Protein AF-A0A521MUV3-F1 (afdb_monomer)

Foldseek 3Di:
DDDPPPCVVVVVVVVVPPPDPVNVPPPPVVVVVVVVVVVVVVVVVVVVVVVVVVVVVVVVVVVVVVVVVVVVCVVVVVVVVVVVVPPDDDDDDD

pLDDT: mean 72.48, std 15.71, range [45.44, 98.31]

Solvent-accessible surface area (backbone atoms only — not comparable to full-atom values): 5827 Å² total; per-residue (Å²): 138,88,79,86,78,75,64,60,71,61,52,56,65,62,70,72,65,71,73,55,73,72,76,77,44,64,51,75,67,46,48,52,52,52,51,50,51,50,51,52,51,51,52,51,51,52,50,50,51,54,49,52,49,62,55,48,60,62,47,55,60,49,53,53,52,50,49,52,52,49,51,51,49,55,63,58,53,64,56,61,60,61,65,68,71,71,81,68,86,85,83,85,86,133

Structure (mmCIF, N/CA/C/O backbone):
data_AF-A0A521MUV3-F1
#
_entry.id   AF-A0A521MUV3-F1
#
loop_
_atom_site.group_PDB
_atom_site.id
_atom_site.type_symbol
_atom_site.label_atom_id
_atom_site.label_alt_id
_atom_site.label_comp_id
_atom_site.label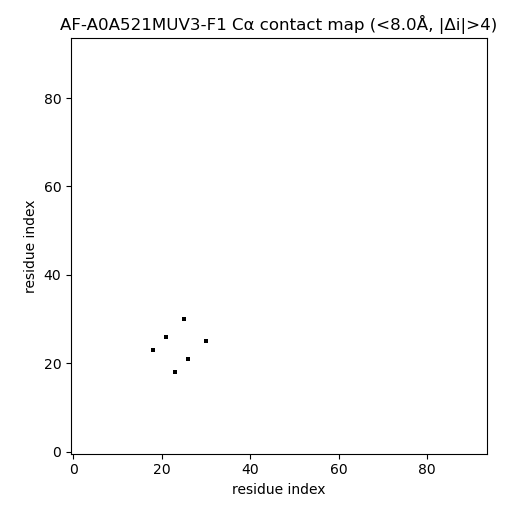_asym_id
_atom_site.label_entity_id
_atom_site.label_seq_id
_atom_site.pdbx_PDB_ins_code
_atom_site.Cartn_x
_atom_site.Cartn_y
_atom_site.Cartn_z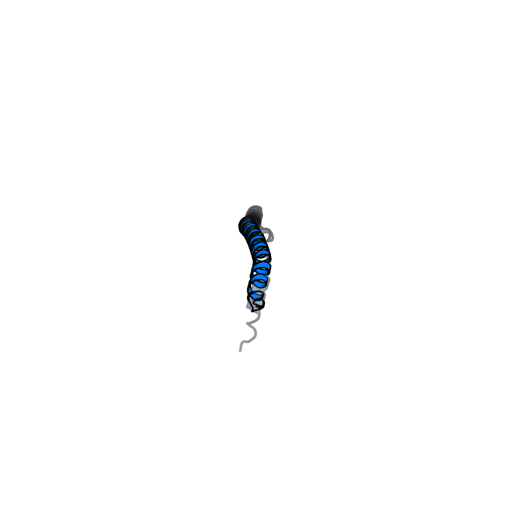
_atom_site.occupancy
_atom_site.B_iso_or_equiv
_atom_site.auth_seq_id
_atom_site.auth_comp_id
_atom_site.auth_asym_id
_atom_site.auth_atom_id
_atom_site.pdbx_PDB_model_num
ATOM 1 N N . MET A 1 1 ? 43.177 -42.517 -19.130 1.00 45.44 1 MET A N 1
ATOM 2 C CA . MET A 1 1 ? 42.704 -42.253 -17.754 1.00 45.44 1 MET A CA 1
ATOM 3 C C . MET A 1 1 ? 43.269 -40.895 -17.336 1.00 45.44 1 MET A C 1
ATOM 5 O O . MET A 1 1 ? 44.231 -40.831 -16.597 1.00 45.44 1 MET A O 1
ATOM 9 N N . SER A 1 2 ? 42.936 -39.786 -18.000 1.00 55.72 2 SER A N 1
ATOM 10 C CA . SER A 1 2 ? 41.612 -39.173 -18.236 1.00 55.72 2 SER A CA 1
ATOM 11 C C . SER A 1 2 ? 40.984 -38.616 -16.955 1.00 55.72 2 SER A C 1
ATOM 13 O O . SER A 1 2 ? 39.891 -39.017 -16.587 1.00 55.72 2 SER A O 1
ATOM 15 N N . ILE A 1 3 ? 41.691 -37.710 -16.272 1.00 58.16 3 ILE A N 1
ATOM 16 C CA . ILE A 1 3 ? 41.139 -36.914 -15.156 1.00 58.16 3 ILE A CA 1
ATOM 17 C C . ILE A 1 3 ? 41.413 -35.405 -15.281 1.00 58.16 3 ILE A C 1
ATOM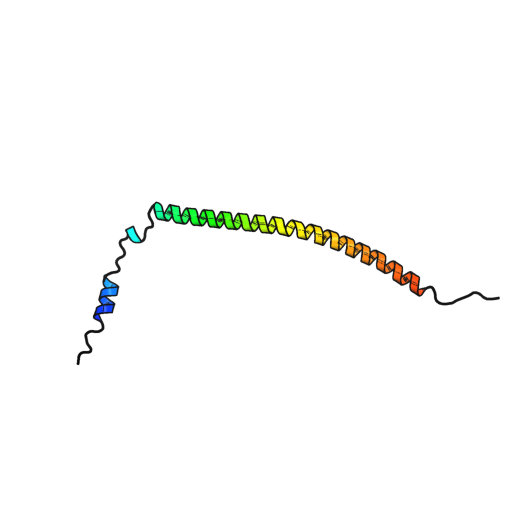 19 O O . ILE A 1 3 ? 41.107 -34.653 -14.367 1.00 58.16 3 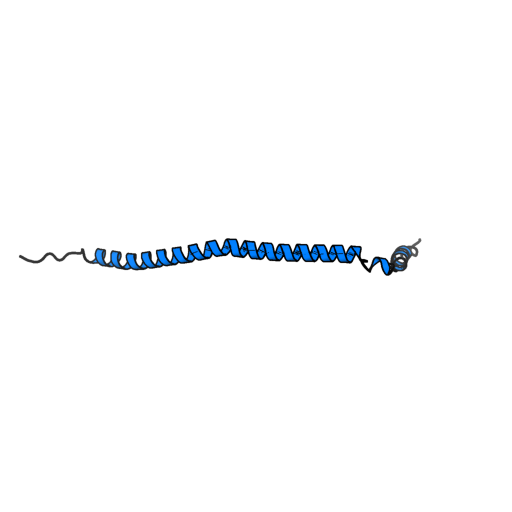ILE A O 1
ATOM 23 N N . LEU A 1 4 ? 41.914 -34.921 -16.424 1.00 53.44 4 LEU A N 1
ATOM 24 C CA . LEU A 1 4 ? 42.242 -33.496 -16.607 1.00 53.44 4 LEU A CA 1
ATOM 25 C C . LEU A 1 4 ? 41.197 -32.679 -17.393 1.00 53.44 4 LEU A C 1
ATOM 27 O O . LEU A 1 4 ? 41.478 -31.559 -17.797 1.00 53.44 4 LEU A O 1
ATOM 31 N N . SER A 1 5 ? 39.989 -33.214 -17.610 1.00 55.97 5 SER A N 1
ATOM 32 C CA . SER A 1 5 ? 38.954 -32.591 -18.462 1.00 55.97 5 SER A CA 1
ATOM 33 C C . SER A 1 5 ? 37.709 -32.106 -17.699 1.00 55.97 5 SER A C 1
ATOM 35 O O . SER A 1 5 ? 36.651 -31.941 -18.299 1.00 55.97 5 SER A O 1
ATOM 37 N N . ALA A 1 6 ? 37.802 -31.891 -16.382 1.00 55.94 6 ALA A N 1
ATOM 38 C CA . ALA A 1 6 ? 36.650 -31.501 -15.553 1.00 55.94 6 ALA A CA 1
ATOM 39 C C . ALA A 1 6 ? 36.638 -30.024 -15.110 1.00 55.94 6 ALA A C 1
ATOM 41 O O . ALA A 1 6 ? 35.669 -29.590 -14.499 1.00 55.94 6 ALA A O 1
ATOM 42 N N . ILE A 1 7 ? 37.677 -29.237 -15.419 1.00 56.41 7 ILE A N 1
ATOM 43 C CA . ILE A 1 7 ? 37.770 -27.821 -14.995 1.00 56.41 7 ILE A CA 1
ATOM 44 C C . ILE A 1 7 ? 37.234 -26.862 -16.079 1.00 56.41 7 ILE A C 1
ATOM 46 O O . ILE A 1 7 ? 36.819 -25.746 -15.782 1.00 56.41 7 ILE A O 1
ATOM 50 N N . ALA A 1 8 ? 37.142 -27.321 -17.331 1.00 55.94 8 ALA A N 1
ATOM 51 C CA . ALA A 1 8 ? 36.650 -26.525 -18.455 1.00 55.94 8 ALA A CA 1
ATOM 52 C C . ALA A 1 8 ? 35.187 -26.026 -18.336 1.00 55.94 8 ALA A C 1
ATOM 54 O O . ALA A 1 8 ? 34.954 -24.871 -18.689 1.00 55.94 8 ALA A O 1
ATOM 55 N N . PRO A 1 9 ? 34.196 -26.793 -17.823 1.00 56.47 9 PRO A N 1
ATOM 56 C CA . PRO A 1 9 ? 32.816 -26.306 -17.804 1.00 56.47 9 PRO A CA 1
ATOM 57 C C . PRO A 1 9 ? 32.582 -25.224 -16.741 1.00 56.47 9 PRO A C 1
ATOM 59 O O . PRO A 1 9 ? 31.627 -24.466 -16.860 1.00 56.47 9 PRO A O 1
ATOM 62 N N . LEU A 1 10 ? 33.447 -25.118 -15.723 1.00 54.16 10 LEU A N 1
ATOM 63 C CA . LEU A 1 10 ? 33.347 -24.073 -14.699 1.00 54.16 10 LEU A CA 1
ATOM 64 C C . LEU A 1 10 ? 33.917 -22.731 -15.183 1.00 54.16 10 LEU A C 1
ATOM 66 O O . LEU A 1 10 ? 33.373 -21.686 -14.849 1.00 54.16 10 LEU A O 1
ATOM 70 N N . ALA A 1 11 ? 34.985 -22.760 -15.987 1.00 56.50 11 ALA A N 1
ATOM 71 C CA . ALA A 1 11 ? 35.586 -21.558 -16.568 1.00 56.50 11 ALA A CA 1
ATOM 72 C C . ALA A 1 11 ? 34.717 -20.961 -17.689 1.00 56.50 11 ALA A C 1
ATOM 74 O O . ALA A 1 11 ? 34.539 -19.750 -17.740 1.00 56.50 11 ALA A O 1
ATOM 75 N N . VAL A 1 12 ? 34.093 -21.804 -18.524 1.00 56.81 12 VAL A N 1
ATOM 76 C CA . VAL A 1 12 ? 33.154 -21.352 -19.570 1.00 56.81 12 VAL A CA 1
ATOM 77 C C . VAL A 1 12 ? 31.901 -20.699 -18.966 1.00 56.81 12 VAL A C 1
ATOM 79 O O . VAL A 1 12 ? 31.436 -19.696 -19.492 1.00 56.81 12 VAL A O 1
ATOM 82 N N . LEU A 1 13 ? 31.408 -21.184 -17.817 1.00 56.34 13 LEU A N 1
ATOM 83 C CA . LEU A 1 13 ? 30.314 -20.535 -17.074 1.00 56.34 13 LEU A CA 1
ATOM 84 C C . LEU A 1 13 ? 30.706 -19.182 -16.455 1.00 56.34 13 LEU A C 1
ATOM 86 O O . LEU A 1 13 ? 29.833 -18.357 -16.207 1.00 56.34 13 LEU A O 1
ATOM 90 N N . ALA A 1 14 ? 31.992 -18.974 -16.158 1.00 58.16 14 ALA A N 1
ATOM 91 C CA . ALA A 1 14 ? 32.498 -17.751 -15.536 1.00 58.16 14 ALA A CA 1
ATOM 92 C C . ALA A 1 14 ? 32.875 -16.667 -16.562 1.00 58.16 14 ALA A C 1
ATOM 94 O O . ALA A 1 14 ? 32.854 -15.483 -16.234 1.00 58.16 14 ALA A O 1
ATOM 95 N N . GLU A 1 15 ? 33.219 -17.054 -17.793 1.00 55.19 15 GLU A N 1
ATOM 96 C CA . GLU A 1 15 ? 33.634 -16.122 -18.851 1.00 55.19 15 GLU A CA 1
ATOM 97 C C . GLU A 1 15 ? 32.450 -15.572 -19.671 1.00 55.19 15 GLU A C 1
ATOM 99 O O . GLU A 1 15 ? 32.568 -14.528 -20.306 1.00 55.19 15 GLU A O 1
ATOM 104 N N . GLU A 1 16 ? 31.268 -16.195 -19.589 1.00 57.22 16 GLU A N 1
ATOM 105 C CA . GLU A 1 16 ? 30.043 -15.722 -20.259 1.00 57.22 16 GLU A CA 1
ATOM 106 C C . GLU A 1 16 ? 29.269 -14.640 -19.470 1.00 57.22 16 GLU A C 1
ATOM 108 O O . GLU A 1 16 ? 28.207 -14.187 -19.890 1.00 57.22 16 GLU A O 1
ATOM 113 N N . THR A 1 17 ? 29.772 -14.189 -18.315 1.00 57.19 17 THR A N 1
ATOM 114 C CA . THR A 1 17 ? 29.027 -13.295 -17.411 1.00 57.19 17 THR A CA 1
ATOM 115 C C . THR A 1 17 ? 29.606 -11.886 -17.351 1.00 57.19 17 THR A C 1
ATOM 117 O O . THR A 1 17 ? 29.873 -11.366 -16.268 1.00 57.19 17 THR A O 1
ATOM 120 N N . THR A 1 18 ? 29.765 -11.226 -18.497 1.00 60.25 18 THR A N 1
ATOM 121 C CA . THR A 1 18 ? 29.646 -9.760 -18.494 1.00 60.25 18 THR A CA 1
ATOM 122 C C . THR A 1 18 ? 28.207 -9.461 -18.898 1.00 60.25 18 THR A C 1
ATOM 124 O O . THR A 1 18 ? 27.933 -9.427 -20.098 1.00 60.25 18 THR A O 1
ATOM 127 N N . PRO A 1 19 ? 27.253 -9.346 -17.944 1.00 62.56 19 PRO A N 1
ATOM 128 C CA . PRO A 1 19 ? 25.919 -8.900 -18.298 1.00 62.56 19 PRO A CA 1
ATOM 129 C C . PRO A 1 19 ? 26.072 -7.558 -18.999 1.00 62.56 19 PRO A C 1
ATOM 131 O O . PRO A 1 19 ? 26.732 -6.656 -18.479 1.00 62.56 19 PRO A O 1
ATOM 134 N N . ASP A 1 20 ? 25.498 -7.459 -20.191 1.00 68.44 20 ASP A N 1
ATOM 135 C CA . ASP A 1 20 ? 25.391 -6.203 -20.913 1.00 68.44 20 ASP A CA 1
ATOM 136 C C . ASP A 1 20 ? 24.867 -5.121 -19.938 1.00 68.44 20 ASP A C 1
ATOM 138 O O . ASP A 1 20 ? 23.883 -5.373 -19.231 1.00 68.44 20 ASP A O 1
ATOM 142 N N . PRO A 1 21 ? 25.535 -3.961 -19.786 1.00 64.56 21 PRO A N 1
ATOM 143 C CA . PRO A 1 21 ? 25.151 -2.937 -18.806 1.00 64.56 21 PRO A CA 1
ATOM 144 C C . PRO A 1 21 ? 23.699 -2.452 -18.963 1.00 64.56 21 PRO A C 1
ATOM 146 O O . PRO A 1 21 ? 23.069 -2.040 -17.982 1.00 64.56 21 PRO A O 1
ATOM 149 N N . ASP A 1 22 ? 23.138 -2.577 -20.165 1.00 63.56 22 ASP A N 1
ATOM 150 C CA . ASP A 1 22 ? 21.740 -2.258 -20.456 1.00 63.56 22 ASP A CA 1
ATOM 151 C C . ASP A 1 22 ? 20.765 -3.371 -20.018 1.00 63.56 22 ASP A C 1
ATOM 153 O O . ASP A 1 22 ? 19.569 -3.132 -19.861 1.00 63.56 22 ASP A O 1
ATOM 157 N N . THR A 1 23 ? 21.266 -4.574 -19.721 1.00 63.81 23 THR A N 1
ATOM 158 C CA . THR A 1 23 ? 20.488 -5.684 -19.140 1.00 63.81 23 THR A CA 1
ATOM 159 C C . THR A 1 23 ? 20.246 -5.494 -17.638 1.00 63.81 23 THR A C 1
ATOM 161 O O . THR A 1 23 ? 19.226 -5.944 -17.113 1.00 63.81 23 THR A O 1
ATOM 164 N N . VAL A 1 24 ? 21.150 -4.807 -16.928 1.00 63.34 24 VAL A N 1
ATOM 165 C CA . VAL A 1 24 ? 21.047 -4.572 -15.470 1.00 63.34 24 VAL A CA 1
ATOM 166 C C . VAL A 1 24 ? 20.444 -3.219 -15.107 1.00 63.34 24 VAL A C 1
ATOM 168 O O . VAL A 1 24 ? 20.096 -2.992 -13.948 1.00 63.34 24 VAL A O 1
ATOM 171 N N . THR A 1 25 ? 20.275 -2.335 -16.090 1.00 70.88 25 THR A N 1
ATOM 172 C CA . THR A 1 25 ? 19.547 -1.082 -15.916 1.00 70.88 25 THR A CA 1
ATOM 173 C C . THR A 1 25 ? 18.135 -1.300 -16.439 1.00 70.88 25 THR A C 1
ATOM 175 O O . THR A 1 25 ? 17.922 -1.202 -17.647 1.00 70.88 25 THR A O 1
ATOM 178 N N . PRO A 1 26 ? 17.145 -1.613 -15.576 1.00 71.88 26 PRO A N 1
ATOM 179 C CA . PRO A 1 26 ? 15.758 -1.594 -16.003 1.00 71.88 26 PRO A CA 1
ATOM 180 C C . PRO A 1 26 ? 15.495 -0.201 -16.572 1.00 71.88 26 PRO A C 1
ATOM 182 O O . PRO A 1 26 ? 15.454 0.774 -15.824 1.00 71.88 26 PRO A O 1
ATOM 185 N N . GLY A 1 27 ? 15.386 -0.093 -17.897 1.00 81.94 27 GLY A N 1
ATOM 186 C CA . GLY A 1 27 ? 15.104 1.173 -18.562 1.00 81.94 27 GLY A CA 1
ATOM 187 C C . GLY A 1 27 ? 13.759 1.751 -18.107 1.00 81.94 27 GLY A C 1
ATOM 188 O O . GLY A 1 27 ? 13.137 1.293 -17.147 1.00 81.94 27 GLY A O 1
ATOM 189 N N . ILE A 1 28 ? 13.232 2.729 -18.843 1.00 85.62 28 ILE A N 1
ATOM 190 C CA . ILE A 1 28 ? 11.968 3.408 -18.491 1.00 85.62 28 ILE A CA 1
ATOM 191 C C . ILE A 1 28 ? 10.835 2.409 -18.173 1.00 85.62 28 ILE A C 1
ATOM 193 O O . ILE A 1 28 ? 10.071 2.618 -17.234 1.00 85.62 28 ILE A O 1
ATOM 197 N N . ILE A 1 29 ? 10.773 1.282 -18.890 1.00 87.56 29 ILE A N 1
ATOM 198 C CA . ILE A 1 29 ? 9.793 0.213 -18.654 1.00 87.56 29 ILE A CA 1
ATOM 199 C C . ILE A 1 29 ? 9.922 -0.373 -17.239 1.00 87.56 29 ILE A C 1
ATOM 201 O O . ILE A 1 29 ? 8.928 -0.451 -16.520 1.00 87.56 29 ILE A O 1
ATOM 205 N N . GLY A 1 30 ? 11.123 -0.761 -16.806 1.00 86.50 30 GLY A N 1
ATOM 206 C CA . GLY A 1 30 ? 11.305 -1.368 -15.486 1.00 86.50 30 GLY A CA 1
ATOM 207 C C . GLY A 1 30 ? 11.160 -0.361 -14.337 1.00 86.50 30 GLY A C 1
ATOM 208 O O . GLY A 1 30 ? 10.674 -0.729 -13.263 1.00 86.50 30 GLY A O 1
ATOM 209 N N . PHE A 1 31 ? 11.452 0.922 -14.579 1.00 90.38 31 PHE A N 1
ATOM 210 C CA . PHE A 1 31 ? 11.105 1.999 -13.646 1.00 90.38 31 PHE A CA 1
ATOM 211 C C . PHE A 1 31 ? 9.585 2.128 -13.471 1.00 90.38 31 PHE A C 1
ATOM 213 O O . PHE A 1 31 ? 9.106 2.170 -12.340 1.00 90.38 31 PHE A O 1
ATOM 220 N N . ILE A 1 32 ? 8.814 2.117 -14.567 1.00 94.31 32 ILE A N 1
ATOM 221 C CA . ILE A 1 32 ? 7.342 2.176 -14.518 1.00 94.31 32 ILE A CA 1
ATOM 222 C C . ILE A 1 32 ? 6.765 0.949 -13.803 1.00 94.31 32 ILE A C 1
ATOM 224 O O . ILE A 1 32 ? 5.872 1.099 -12.970 1.00 94.31 32 ILE A O 1
ATOM 228 N N . VAL A 1 33 ? 7.285 -0.252 -14.075 1.00 93.81 33 VAL A N 1
ATOM 229 C CA . VAL A 1 33 ? 6.853 -1.483 -13.390 1.00 93.81 33 VAL A CA 1
ATOM 230 C C . VAL A 1 33 ? 7.106 -1.383 -11.885 1.00 93.81 33 VAL A C 1
ATOM 232 O O . VAL A 1 33 ? 6.194 -1.613 -11.092 1.00 93.81 33 VAL A O 1
ATOM 235 N N . THR A 1 34 ? 8.309 -0.979 -11.475 1.00 91.88 34 THR A N 1
ATOM 236 C CA . THR A 1 34 ? 8.661 -0.839 -10.052 1.00 91.88 34 THR A CA 1
ATOM 237 C C . THR A 1 34 ? 7.835 0.254 -9.374 1.00 91.88 34 THR A C 1
ATOM 239 O O . THR A 1 34 ? 7.334 0.058 -8.267 1.00 91.88 34 THR A O 1
ATOM 242 N N . PHE A 1 35 ? 7.627 1.385 -10.054 1.00 95.62 35 PHE A N 1
ATOM 243 C CA . PHE A 1 35 ? 6.772 2.467 -9.577 1.00 95.62 35 PHE A CA 1
ATOM 244 C C . PHE A 1 35 ? 5.333 1.989 -9.363 1.00 95.62 35 PHE A C 1
ATOM 246 O O . PHE A 1 35 ? 4.747 2.248 -8.314 1.00 95.62 35 PHE A O 1
ATOM 253 N N . LEU A 1 36 ? 4.777 1.230 -10.310 1.00 97.19 36 LEU A N 1
ATOM 254 C CA . LEU A 1 36 ? 3.438 0.663 -10.184 1.00 97.19 36 LEU A CA 1
ATOM 255 C C . LEU A 1 36 ? 3.342 -0.299 -8.992 1.00 97.19 36 LEU A C 1
ATOM 257 O O . LEU A 1 36 ? 2.397 -0.204 -8.212 1.00 97.19 36 LEU A O 1
ATOM 261 N N . VAL A 1 37 ? 4.331 -1.179 -8.806 1.00 97.12 37 VAL A N 1
ATOM 262 C CA . VAL A 1 37 ? 4.396 -2.085 -7.645 1.00 97.12 37 VAL A CA 1
ATOM 263 C C . VAL A 1 37 ? 4.452 -1.295 -6.336 1.00 97.12 37 VAL A C 1
ATOM 265 O O . VAL A 1 37 ? 3.734 -1.626 -5.390 1.00 97.12 37 VAL A O 1
ATOM 268 N N . ALA A 1 38 ? 5.245 -0.223 -6.276 1.00 97.38 38 ALA A N 1
ATOM 269 C CA . ALA A 1 38 ? 5.309 0.651 -5.110 1.00 97.38 38 ALA A CA 1
ATOM 270 C C . ALA A 1 38 ? 3.953 1.318 -4.826 1.00 97.38 38 ALA A C 1
ATOM 272 O O . ALA A 1 38 ? 3.482 1.283 -3.690 1.00 97.38 38 ALA A O 1
ATOM 273 N N . VAL A 1 39 ? 3.282 1.855 -5.851 1.00 98.12 39 VAL A N 1
ATOM 274 C CA . VAL A 1 39 ? 1.944 2.455 -5.722 1.00 98.12 39 VAL A CA 1
ATOM 275 C C . VAL A 1 39 ? 0.929 1.431 -5.222 1.00 98.12 39 VAL A C 1
ATOM 277 O O . VAL A 1 39 ? 0.201 1.717 -4.274 1.00 98.12 39 VAL A O 1
ATOM 280 N N . ILE A 1 40 ? 0.905 0.226 -5.798 1.00 98.31 40 ILE A N 1
ATOM 281 C CA . ILE A 1 40 ? 0.031 -0.865 -5.348 1.00 98.31 40 ILE A CA 1
ATOM 282 C C . ILE A 1 40 ? 0.302 -1.182 -3.878 1.00 98.31 40 ILE A C 1
ATOM 284 O O . ILE A 1 40 ? -0.634 -1.251 -3.088 1.00 98.31 40 ILE A O 1
ATOM 288 N N . THR A 1 41 ? 1.572 -1.310 -3.495 1.00 98.06 41 THR A N 1
ATOM 289 C CA . THR A 1 41 ? 1.976 -1.604 -2.114 1.00 98.06 41 THR A CA 1
ATOM 290 C C . THR A 1 41 ? 1.499 -0.517 -1.148 1.00 98.06 41 THR A C 1
ATOM 292 O O . THR A 1 41 ? 0.919 -0.825 -0.107 1.00 98.06 41 THR A O 1
ATOM 295 N N . VAL A 1 42 ? 1.668 0.761 -1.504 1.00 97.69 42 VAL A N 1
ATOM 296 C CA . VAL A 1 42 ? 1.194 1.899 -0.700 1.00 97.69 42 VAL A CA 1
ATOM 297 C C . VAL A 1 42 ? -0.330 1.907 -0.589 1.00 97.69 42 VAL A C 1
ATOM 299 O O . VAL A 1 42 ? -0.862 2.082 0.509 1.00 97.69 42 VAL A O 1
ATOM 302 N N . LEU A 1 43 ? -1.051 1.679 -1.690 1.00 97.38 43 LEU A N 1
ATOM 303 C CA . LEU A 1 43 ? -2.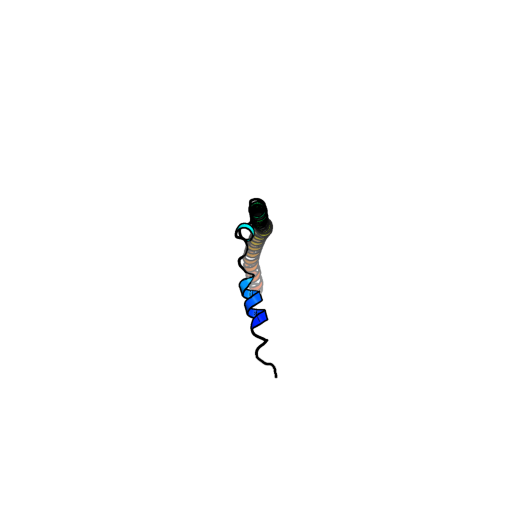512 1.583 -1.672 1.00 97.38 43 LEU A CA 1
ATOM 304 C C . LEU A 1 43 ? -2.990 0.437 -0.776 1.00 97.38 43 LEU A C 1
ATOM 306 O O . LEU A 1 43 ? -3.962 0.611 -0.045 1.00 97.38 43 LEU A O 1
ATOM 310 N N . LEU A 1 44 ? -2.278 -0.690 -0.772 1.00 96.38 44 LEU A N 1
ATOM 311 C CA . LEU A 1 44 ? -2.582 -1.852 0.061 1.00 96.38 44 LEU A CA 1
ATOM 312 C C . LEU A 1 44 ? -2.359 -1.551 1.549 1.00 96.38 44 LEU A C 1
ATOM 314 O O . LEU A 1 44 ? -3.193 -1.901 2.383 1.00 96.38 44 LEU A O 1
ATOM 318 N N . ILE A 1 45 ? -1.290 -0.823 1.887 1.00 96.56 45 ILE A N 1
ATOM 319 C CA . ILE A 1 45 ? -1.056 -0.331 3.253 1.00 96.56 45 ILE A CA 1
ATOM 320 C C . ILE A 1 45 ? -2.191 0.604 3.687 1.00 96.56 45 ILE A C 1
ATOM 322 O O . ILE A 1 45 ? -2.752 0.434 4.770 1.00 96.56 45 ILE A O 1
ATOM 326 N N . ILE A 1 46 ? -2.565 1.577 2.849 1.00 96.88 46 ILE A N 1
ATOM 327 C CA . ILE A 1 46 ? -3.638 2.532 3.162 1.00 96.88 46 ILE A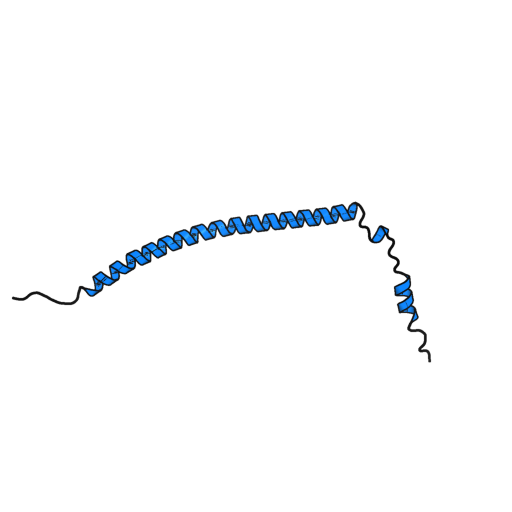 CA 1
ATOM 328 C C . ILE A 1 46 ? -4.980 1.812 3.325 1.00 96.88 46 ILE A C 1
ATOM 330 O O . ILE A 1 46 ? -5.735 2.131 4.250 1.00 96.88 46 ILE A O 1
ATOM 334 N N . ASP A 1 47 ? -5.284 0.852 2.453 1.00 95.56 47 ASP A N 1
ATOM 335 C CA . ASP A 1 47 ? -6.489 0.033 2.551 1.00 95.56 47 ASP A CA 1
ATOM 336 C C . ASP A 1 47 ? -6.507 -0.767 3.856 1.00 95.56 47 ASP A C 1
ATOM 338 O O . ASP A 1 47 ? -7.474 -0.682 4.619 1.00 95.56 47 ASP A O 1
ATOM 342 N N . MET A 1 48 ? -5.399 -1.437 4.186 1.00 96.44 48 MET A N 1
ATOM 343 C CA . MET A 1 48 ? -5.276 -2.207 5.418 1.00 96.44 48 MET A CA 1
ATOM 344 C C . MET A 1 48 ? -5.464 -1.327 6.657 1.00 96.44 48 MET A C 1
ATOM 346 O O . MET A 1 48 ? -6.256 -1.671 7.536 1.00 96.44 48 MET A O 1
ATOM 350 N N . VAL A 1 49 ? -4.829 -0.154 6.717 1.00 95.12 49 VAL A N 1
ATOM 351 C CA . VAL A 1 49 ? -4.993 0.791 7.835 1.00 95.12 49 VAL A CA 1
ATOM 352 C C . VAL A 1 49 ? -6.435 1.291 7.932 1.00 95.12 49 VAL A C 1
ATOM 354 O O . VAL A 1 49 ? -7.008 1.324 9.025 1.00 95.12 49 VAL A O 1
ATOM 357 N N . ARG A 1 50 ? -7.065 1.650 6.806 1.00 93.00 50 ARG A N 1
ATOM 358 C CA . ARG A 1 50 ? -8.476 2.070 6.774 1.00 93.00 50 ARG A CA 1
ATOM 359 C C . ARG A 1 50 ? -9.414 0.959 7.225 1.00 93.00 50 ARG A C 1
ATOM 361 O O . ARG A 1 50 ? -10.399 1.242 7.909 1.00 93.00 50 ARG A O 1
ATOM 368 N N . ARG A 1 51 ? -9.139 -0.283 6.835 1.00 89.44 51 ARG A N 1
ATOM 369 C CA . ARG A 1 51 ? -9.909 -1.465 7.224 1.00 89.44 51 ARG A CA 1
ATOM 370 C C . ARG A 1 51 ? -9.777 -1.729 8.719 1.00 89.44 51 ARG A C 1
ATOM 372 O O . ARG A 1 51 ? -10.797 -1.819 9.394 1.00 89.44 51 ARG A O 1
ATOM 379 N N . VAL A 1 52 ? -8.551 -1.779 9.239 1.00 88.25 52 VAL A N 1
ATOM 380 C CA . VAL A 1 52 ? -8.271 -1.987 10.668 1.00 88.25 52 VAL A CA 1
ATOM 381 C C . VAL A 1 52 ? -8.934 -0.902 11.509 1.00 88.25 52 VAL A C 1
ATOM 383 O O . VAL A 1 52 ? -9.665 -1.222 12.441 1.00 88.25 52 VAL A O 1
ATOM 386 N N . ARG A 1 53 ? -8.779 0.375 11.133 1.00 86.94 53 ARG A N 1
ATOM 387 C CA . ARG A 1 53 ? -9.477 1.480 11.802 1.00 86.94 53 ARG A CA 1
ATOM 388 C C . ARG A 1 53 ? -10.987 1.256 11.815 1.00 86.94 53 ARG A C 1
ATOM 390 O O . ARG A 1 53 ? -11.590 1.272 12.881 1.00 86.94 53 ARG A O 1
ATOM 397 N N . ARG A 1 54 ? -11.598 0.987 10.656 1.00 80.69 54 ARG A N 1
ATOM 398 C CA . ARG A 1 54 ? -13.052 0.765 10.555 1.00 80.69 54 ARG A CA 1
ATOM 399 C C . ARG A 1 54 ? -13.557 -0.396 11.415 1.00 80.69 54 ARG A C 1
ATOM 401 O O . ARG A 1 54 ? -14.657 -0.293 11.949 1.00 80.69 54 ARG A O 1
ATOM 408 N N . VAL A 1 55 ? -12.788 -1.476 11.544 1.00 83.88 55 VAL A N 1
ATOM 409 C CA . VAL A 1 55 ? -13.160 -2.629 12.380 1.00 83.88 55 VAL A CA 1
ATOM 410 C C . VAL A 1 55 ? -12.991 -2.305 13.868 1.00 83.88 55 VAL A C 1
ATOM 412 O O . VAL A 1 55 ? -13.910 -2.552 14.643 1.00 83.88 55 VAL A O 1
ATOM 415 N N . ASN A 1 56 ? -11.882 -1.673 14.256 1.00 78.56 56 ASN A N 1
ATOM 416 C CA . ASN A 1 56 ? -11.567 -1.387 15.659 1.00 78.56 56 ASN A CA 1
ATOM 417 C C . ASN A 1 56 ? -12.468 -0.313 16.283 1.00 78.56 56 ASN A C 1
ATOM 419 O O . ASN A 1 56 ? -12.837 -0.448 17.445 1.00 78.56 56 ASN A O 1
ATOM 423 N N . TYR A 1 57 ? -12.896 0.707 15.524 1.00 76.50 57 TYR A N 1
ATOM 424 C CA . TYR A 1 57 ? -13.845 1.711 16.036 1.00 76.50 57 TYR A CA 1
ATOM 425 C C . TYR A 1 57 ? -15.159 1.085 16.521 1.00 76.50 57 TYR A C 1
ATOM 427 O O . TYR A 1 57 ? -15.778 1.585 17.452 1.00 76.50 57 TYR A O 1
ATOM 435 N N . ARG A 1 58 ? -15.590 -0.024 15.910 1.00 70.06 58 ARG A N 1
ATOM 436 C CA . ARG A 1 58 ? -16.814 -0.727 16.319 1.00 70.06 58 ARG A CA 1
ATOM 437 C C . ARG A 1 58 ? -16.631 -1.552 17.592 1.00 70.06 58 ARG A C 1
ATOM 439 O O . ARG A 1 58 ? -17.625 -1.828 18.252 1.00 70.06 58 ARG A O 1
ATOM 446 N N . ALA A 1 59 ? -15.402 -1.966 17.898 1.00 71.88 59 ALA A N 1
ATOM 447 C CA . ALA A 1 59 ? -15.085 -2.719 19.108 1.00 71.88 59 ALA A CA 1
ATOM 448 C C . ALA A 1 59 ? -14.994 -1.789 20.323 1.00 71.88 59 ALA A C 1
ATOM 450 O O . ALA A 1 59 ? -15.669 -2.033 21.310 1.00 71.88 59 ALA A O 1
ATOM 451 N N . GLN A 1 60 ? -14.296 -0.656 20.194 1.00 68.50 60 GLN A N 1
ATOM 452 C CA . GLN A 1 60 ? -14.115 0.302 21.295 1.00 68.50 60 GLN A CA 1
ATOM 453 C C . GLN A 1 60 ? -15.447 0.820 21.857 1.00 68.50 60 GLN A C 1
ATOM 455 O O . GLN A 1 60 ? -15.627 0.867 23.064 1.00 68.50 60 GLN A O 1
ATOM 460 N N . VAL A 1 61 ? -16.425 1.109 20.989 1.00 68.25 61 VAL A N 1
ATOM 461 C CA . VAL A 1 61 ? -17.767 1.536 21.429 1.00 68.25 61 VAL A CA 1
ATOM 462 C C . VAL A 1 61 ? -18.500 0.438 22.210 1.00 68.25 61 VAL A C 1
ATOM 464 O O . VAL A 1 61 ? -19.261 0.741 23.124 1.00 68.25 61 VAL A O 1
ATOM 467 N N . ARG A 1 62 ? -18.301 -0.841 21.861 1.00 69.06 62 ARG A N 1
ATOM 468 C CA . ARG A 1 62 ? -18.909 -1.960 22.599 1.00 69.06 62 ARG A CA 1
ATOM 469 C C . ARG A 1 62 ? -18.225 -2.185 23.938 1.00 69.06 62 ARG A C 1
ATOM 471 O O . ARG A 1 62 ? -18.930 -2.415 24.911 1.00 69.06 62 ARG A O 1
ATOM 478 N N . ASP A 1 63 ? -16.902 -2.073 23.983 1.00 74.50 63 ASP A N 1
ATOM 479 C CA . ASP A 1 63 ? -16.126 -2.240 25.213 1.00 74.50 63 ASP A CA 1
ATOM 480 C C . ASP A 1 63 ? -16.499 -1.166 26.247 1.00 74.50 63 ASP A C 1
ATOM 482 O O . ASP A 1 63 ? -16.659 -1.462 27.429 1.00 74.50 63 ASP A O 1
ATOM 486 N N . GLU A 1 64 ? -16.715 0.074 25.804 1.00 75.69 64 GLU A N 1
ATOM 487 C CA . GLU A 1 64 ? -17.119 1.180 26.677 1.00 75.69 64 GLU A CA 1
ATOM 488 C C . GLU A 1 64 ? -18.536 0.961 27.242 1.00 75.69 64 GLU A C 1
ATOM 490 O O . GLU A 1 64 ? -18.741 1.065 28.453 1.00 75.69 64 GLU A O 1
ATOM 495 N N . LEU A 1 65 ? -19.483 0.522 26.401 1.00 74.38 65 LEU A N 1
ATOM 496 C CA . LEU A 1 65 ? -20.839 0.137 26.820 1.00 74.38 65 LEU A CA 1
ATOM 497 C C . LEU A 1 65 ? -20.838 -1.061 27.783 1.00 74.38 65 LEU A C 1
ATOM 499 O O . LEU A 1 65 ? -21.561 -1.056 28.778 1.00 74.38 65 LEU A O 1
ATOM 503 N N . GLU A 1 66 ? -20.035 -2.093 27.518 1.00 77.19 66 GLU A N 1
ATOM 504 C CA . GLU A 1 66 ? -19.892 -3.236 28.425 1.00 77.19 66 GLU A CA 1
ATOM 505 C C . GLU A 1 66 ? -19.268 -2.822 29.761 1.00 77.19 66 GLU A C 1
ATOM 507 O O . GLU A 1 66 ? -19.700 -3.315 30.804 1.00 77.19 66 GLU A O 1
ATOM 512 N N . SER A 1 67 ? -18.320 -1.881 29.759 1.00 77.38 67 SER A N 1
ATOM 513 C CA . SER A 1 67 ? -17.720 -1.349 30.985 1.00 77.38 67 SER A CA 1
ATOM 514 C C . SER A 1 67 ? -18.729 -0.567 31.836 1.00 77.38 67 SER A C 1
ATOM 516 O O . SER A 1 67 ? -18.788 -0.766 33.051 1.00 77.38 67 SER A O 1
ATOM 518 N N . GLU A 1 68 ? -19.593 0.244 31.215 1.00 74.25 68 GLU A N 1
ATOM 519 C CA . GLU A 1 68 ? -20.668 0.965 31.905 1.00 74.25 68 GLU A CA 1
ATOM 520 C C . GLU A 1 68 ? -21.732 0.011 32.456 1.00 74.25 68 GLU A C 1
ATOM 522 O O . GLU A 1 68 ? -22.208 0.181 33.582 1.00 74.25 68 GLU A O 1
ATOM 527 N N . LEU A 1 69 ? -22.105 -1.020 31.696 1.00 77.94 69 LEU A N 1
ATOM 528 C CA . LEU A 1 69 ? -23.037 -2.049 32.156 1.00 77.94 69 LEU A CA 1
ATOM 529 C C . LEU A 1 69 ? -22.442 -2.880 33.299 1.00 77.94 69 LEU A C 1
ATOM 531 O O . LEU A 1 69 ? -23.143 -3.188 34.264 1.00 77.94 69 LEU A O 1
ATOM 535 N N . ALA A 1 70 ? -21.152 -3.215 33.233 1.00 78.56 70 ALA A N 1
ATOM 536 C CA . ALA A 1 70 ? -20.447 -3.916 34.300 1.00 78.56 70 ALA A CA 1
ATOM 537 C C . ALA A 1 70 ? -20.338 -3.058 35.570 1.00 78.56 70 ALA A C 1
ATOM 539 O O . ALA A 1 70 ? -20.592 -3.565 36.663 1.00 78.56 70 ALA A O 1
ATOM 540 N N . ALA A 1 71 ? -20.039 -1.762 35.436 1.00 79.06 71 ALA A N 1
ATOM 541 C CA . ALA A 1 71 ? -19.997 -0.818 36.550 1.00 79.06 71 ALA A CA 1
ATOM 542 C C . ALA A 1 71 ? -21.372 -0.661 37.221 1.00 79.06 71 ALA A C 1
ATOM 544 O O . ALA A 1 71 ? -21.470 -0.729 38.447 1.00 79.06 71 ALA A O 1
ATOM 545 N N . GLN A 1 72 ? -22.450 -0.542 36.439 1.00 76.69 72 GLN A N 1
ATOM 546 C CA . GLN A 1 72 ? -23.820 -0.486 36.965 1.00 76.69 72 GLN A CA 1
ATOM 547 C C . GLN A 1 72 ? -24.238 -1.794 37.645 1.00 76.69 72 GLN A C 1
ATOM 549 O O . GLN A 1 72 ? -24.873 -1.774 38.698 1.00 76.69 72 GLN A O 1
ATOM 554 N N . LYS A 1 73 ? -23.853 -2.943 37.082 1.00 78.50 73 LYS A N 1
ATOM 555 C CA . LYS A 1 73 ? -24.144 -4.253 37.672 1.00 78.50 73 LYS A CA 1
ATOM 556 C C . LYS A 1 73 ? -23.374 -4.470 38.976 1.00 78.50 73 LYS A C 1
ATOM 558 O O . LYS A 1 73 ? -23.951 -4.979 39.933 1.00 78.50 73 LYS A O 1
ATOM 563 N N . ALA A 1 74 ? -22.112 -4.042 39.042 1.00 74.69 74 ALA A N 1
ATOM 564 C CA . ALA A 1 74 ? -21.319 -4.060 40.269 1.00 74.69 74 ALA A CA 1
ATOM 565 C C . ALA A 1 74 ? -21.943 -3.154 41.345 1.00 74.69 74 ALA A C 1
ATOM 567 O O . ALA A 1 74 ? -22.161 -3.612 42.467 1.00 74.69 74 ALA A O 1
ATOM 568 N N . ALA A 1 75 ? -22.333 -1.927 40.980 1.00 74.44 75 ALA A N 1
ATOM 569 C CA . ALA A 1 75 ? -22.997 -0.982 41.877 1.00 74.44 75 ALA A CA 1
ATOM 570 C C . ALA A 1 75 ? -24.360 -1.490 42.391 1.00 74.44 75 ALA A C 1
ATOM 572 O O . ALA A 1 75 ? -24.658 -1.337 43.571 1.00 74.44 75 ALA A O 1
ATOM 573 N N . GLY A 1 76 ? -25.162 -2.155 41.551 1.00 68.31 76 GLY A N 1
ATOM 574 C CA . GLY A 1 76 ? -26.445 -2.745 41.959 1.00 68.31 76 GLY A CA 1
ATOM 575 C C . GLY A 1 76 ? -26.324 -4.052 42.758 1.00 68.31 76 GLY A C 1
ATOM 57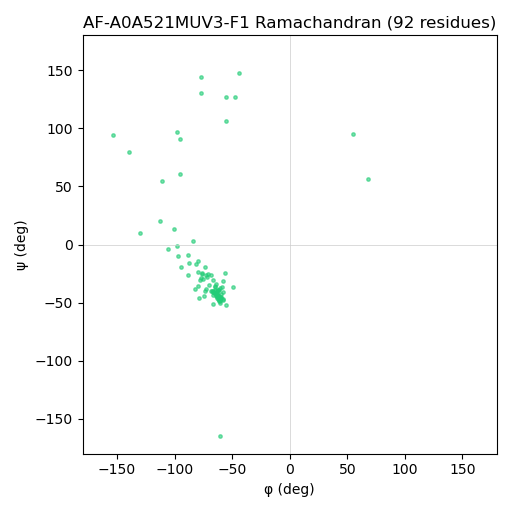6 O O . GLY A 1 76 ? -27.206 -4.384 43.545 1.00 68.31 76 GLY A O 1
ATOM 577 N N . SER A 1 77 ? -25.232 -4.805 42.591 1.00 62.53 77 SER A N 1
ATOM 578 C CA . SER A 1 77 ? -25.032 -6.097 43.273 1.00 62.53 77 SER A CA 1
ATOM 579 C C . SER A 1 77 ? -24.569 -5.983 44.735 1.00 62.53 77 SER A C 1
ATOM 581 O O . SER A 1 77 ? -24.821 -6.892 45.530 1.00 62.53 77 SER A O 1
ATOM 583 N N . GLY A 1 78 ? -23.939 -4.862 45.110 1.00 57.38 78 GLY A N 1
ATOM 584 C CA . GLY A 1 78 ? -23.518 -4.587 46.491 1.00 57.38 78 GLY A CA 1
ATOM 585 C C . GLY A 1 78 ? -24.679 -4.291 47.449 1.00 57.38 78 GLY A C 1
ATOM 586 O O . GLY A 1 78 ? -24.579 -4.567 48.644 1.00 57.38 78 GLY A O 1
ATOM 587 N N . ASP A 1 79 ? -25.803 -3.800 46.926 1.00 57.47 79 ASP A N 1
ATOM 588 C CA . ASP A 1 79 ? -26.986 -3.452 47.722 1.00 57.47 79 ASP A CA 1
ATOM 589 C C . ASP A 1 79 ? -27.863 -4.686 48.022 1.00 57.47 79 ASP A C 1
ATOM 591 O O . ASP A 1 79 ? -28.320 -4.901 49.146 1.00 57.47 79 ASP A O 1
ATOM 595 N N . ALA A 1 80 ? -27.990 -5.602 47.054 1.00 58.12 80 ALA A N 1
ATOM 596 C CA . ALA A 1 80 ? -28.799 -6.817 47.196 1.00 58.12 80 ALA A CA 1
ATOM 597 C C . ALA A 1 80 ? -28.253 -7.820 48.236 1.00 58.12 80 ALA A C 1
ATOM 599 O O . ALA A 1 80 ? -29.025 -8.534 48.877 1.00 58.12 80 ALA A O 1
ATOM 600 N N . THR A 1 81 ? -26.931 -7.874 48.436 1.00 56.00 81 THR A N 1
ATOM 601 C CA . THR A 1 81 ? -26.309 -8.817 49.388 1.00 56.00 81 THR A CA 1
ATOM 602 C C . THR A 1 81 ? -26.500 -8.376 50.845 1.00 56.00 81 THR A C 1
ATOM 604 O O . THR A 1 81 ? -26.642 -9.216 51.732 1.00 56.00 81 THR A O 1
ATOM 607 N N . THR A 1 82 ? -26.591 -7.068 51.103 1.00 53.50 82 THR A N 1
ATOM 608 C CA . THR A 1 82 ? -26.729 -6.527 52.467 1.00 53.50 82 THR A CA 1
ATOM 609 C C . THR A 1 82 ? -28.160 -6.674 53.003 1.00 53.50 82 THR A C 1
ATOM 611 O O . THR A 1 82 ? -28.352 -6.922 54.192 1.00 53.50 82 THR A O 1
ATOM 614 N N . ALA A 1 83 ? -29.175 -6.639 52.133 1.00 55.47 83 ALA A N 1
ATOM 615 C CA . ALA A 1 83 ? -30.574 -6.827 52.531 1.00 55.47 83 ALA A CA 1
ATOM 616 C C . ALA A 1 83 ? -30.927 -8.283 52.910 1.00 55.47 83 ALA A C 1
ATOM 618 O O . ALA A 1 83 ? -31.826 -8.508 53.720 1.00 55.47 83 ALA A O 1
ATOM 619 N N . SER A 1 84 ? -30.215 -9.281 52.371 1.00 54.62 84 SER A N 1
ATOM 620 C CA . SER A 1 84 ? -30.510 -10.699 52.638 1.00 54.62 84 SER A CA 1
ATOM 621 C C . SER A 1 84 ? -29.932 -11.216 53.966 1.00 54.62 84 SER A C 1
ATOM 623 O O . SER A 1 84 ? -30.371 -12.261 54.442 1.00 54.62 84 SER A O 1
ATOM 625 N N . GLY A 1 85 ? -28.971 -10.508 54.572 1.00 48.62 85 GLY A N 1
ATOM 626 C CA . GLY A 1 85 ? -28.342 -10.888 55.847 1.00 48.62 85 GLY A CA 1
ATOM 627 C C . GLY A 1 85 ? -29.055 -10.373 57.104 1.00 48.62 85 GLY A C 1
ATOM 628 O O . GLY A 1 85 ? -28.704 -10.784 58.204 1.00 48.62 85 GLY A O 1
ATOM 629 N N . ALA A 1 86 ? -30.052 -9.493 56.958 1.00 52.50 86 ALA A N 1
ATOM 630 C CA . ALA A 1 86 ? -30.768 -8.875 58.081 1.00 52.50 86 ALA A CA 1
ATOM 631 C C . ALA A 1 86 ? -32.112 -9.553 58.425 1.00 52.50 86 ALA A C 1
ATOM 633 O O . ALA A 1 86 ? -32.777 -9.157 59.379 1.00 52.50 86 ALA A O 1
ATOM 634 N N . SER A 1 87 ? -32.524 -10.591 57.685 1.00 54.56 87 SER A N 1
ATOM 635 C CA . SER A 1 87 ? -33.742 -11.366 57.974 1.00 54.56 87 SER A CA 1
ATOM 636 C C . SER A 1 87 ? -33.406 -12.619 58.791 1.00 54.56 87 SER A C 1
ATOM 638 O O . SER A 1 87 ? -33.582 -13.753 58.357 1.00 54.56 87 SER A O 1
ATOM 640 N N . GLY A 1 88 ? -32.840 -12.403 59.976 1.00 56.69 88 GLY A N 1
ATOM 641 C CA . GLY A 1 88 ? -32.420 -13.450 60.901 1.00 56.69 88 GLY A CA 1
ATOM 642 C C . GLY A 1 88 ? -32.748 -13.054 62.331 1.00 56.69 88 GLY A C 1
ATOM 643 O O . GLY A 1 88 ? -31.881 -12.584 63.051 1.00 56.69 88 GLY A O 1
ATOM 644 N N . THR A 1 89 ? -34.020 -13.244 62.688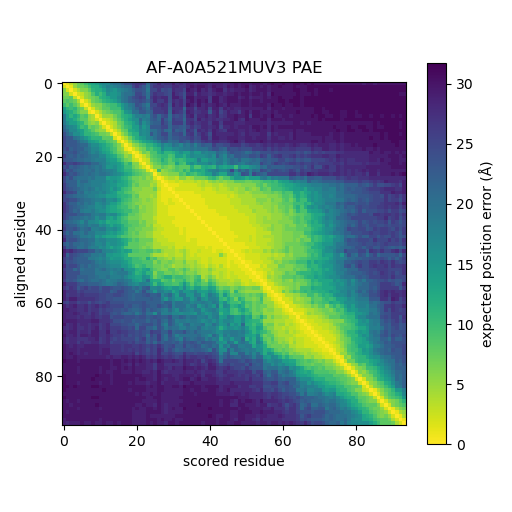 1.00 58.12 89 THR A N 1
ATOM 645 C CA . THR A 1 89 ? -34.523 -13.504 64.048 1.00 58.12 89 THR A CA 1
ATOM 646 C C . THR A 1 89 ? -34.152 -12.508 65.154 1.00 58.12 89 THR A C 1
ATOM 648 O O . THR A 1 89 ? -33.164 -12.697 65.847 1.00 58.12 89 THR A O 1
ATOM 651 N N . ASP A 1 90 ? -35.038 -11.550 65.425 1.00 62.12 90 ASP A N 1
ATOM 652 C CA . ASP A 1 90 ? -35.346 -11.160 66.808 1.00 62.12 90 ASP A CA 1
ATOM 653 C C . ASP A 1 90 ? -36.769 -10.584 66.865 1.00 62.12 90 ASP A C 1
ATOM 655 O O . ASP A 1 90 ? -37.031 -9.422 66.553 1.00 62.12 90 ASP A O 1
ATOM 659 N N . GLY A 1 91 ? -37.727 -11.455 67.188 1.00 60.03 91 GLY A N 1
ATOM 660 C CA . GLY A 1 91 ? -39.104 -11.063 67.479 1.00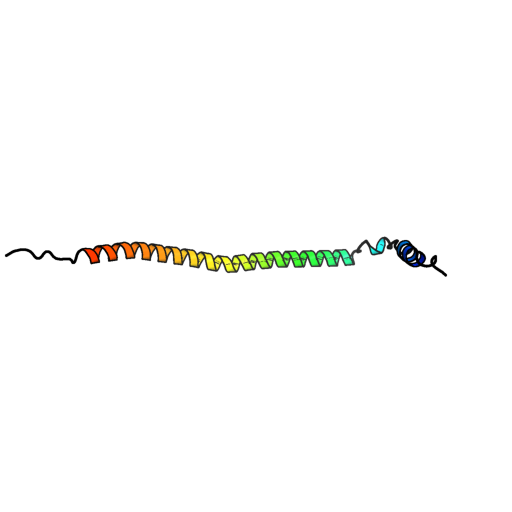 60.03 91 GLY A CA 1
ATOM 661 C C . GLY A 1 91 ? -39.191 -10.471 68.892 1.00 60.03 91 GLY A C 1
ATOM 662 O O . GLY A 1 91 ? -38.679 -11.093 69.827 1.00 60.03 91 GLY A O 1
ATOM 663 N N . PRO A 1 92 ? -39.810 -9.292 69.091 1.00 68.56 92 PRO A N 1
ATOM 664 C CA . PRO A 1 92 ? -39.859 -8.660 70.398 1.00 68.56 92 PRO A CA 1
ATOM 665 C C . PRO A 1 92 ? -40.898 -9.308 71.323 1.00 68.56 92 PRO A C 1
ATOM 667 O O . PRO A 1 92 ? -41.974 -9.738 70.913 1.00 68.56 92 PRO A O 1
ATOM 670 N N . LYS A 1 93 ? -40.494 -9.327 72.593 1.00 57.62 93 LYS A N 1
ATOM 671 C CA . LYS A 1 93 ? -41.132 -9.829 73.815 1.00 57.62 93 LYS A CA 1
ATOM 672 C C . LYS A 1 93 ? -42.621 -9.492 74.004 1.00 57.62 93 LYS A C 1
ATOM 674 O O . LYS A 1 93 ? -43.040 -8.372 73.717 1.00 57.62 93 LYS A O 1
ATOM 679 N N . ALA A 1 94 ? -43.330 -10.417 74.661 1.00 52.44 94 ALA A N 1
ATOM 680 C CA . ALA A 1 94 ? -44.467 -10.168 75.555 1.00 52.44 94 ALA A CA 1
ATOM 681 C C . ALA A 1 94 ? -44.236 -10.928 76.870 1.00 52.44 94 ALA A C 1
ATOM 683 O O . ALA A 1 94 ? -43.698 -12.058 76.793 1.00 52.44 94 ALA A O 1
#

Sequence (94 aa):
MSILSAIAPLAVLAEETTPDPDTVTPGIIGFIVTFLVAVITVLLIIDMVRRVRRVNYRAQVRDELESELAAQKAAGSGDATTASGASGTDGPKA

Secondary structure (DSSP, 8-state):
---SSSSHHHHHHHHT----HHHHS--HHHHHHHHHHHHHHHHHHHHHHHHHHHHHHHHHHHHHHHHHHHHHHHHHHHHHHHHHTS-S------

Mean predicted aligned error: 18.44 Å

Radius of gyration: 39.28 Å; Cα contacts (8 Å, |Δi|>4): 3; chains: 1; bounding box: 87×46×96 Å